Protein AF-A0A7Z0N6V4-F1 (afdb_monomer_lite)

Structure (mmCIF, N/CA/C/O backbone):
data_AF-A0A7Z0N6V4-F1
#
_entry.id   AF-A0A7Z0N6V4-F1
#
loop_
_atom_site.group_PDB
_atom_site.id
_atom_site.type_symbol
_atom_site.label_atom_id
_atom_site.label_alt_id
_atom_site.label_comp_id
_atom_site.label_asym_id
_atom_site.label_entity_id
_atom_site.label_seq_id
_atom_sit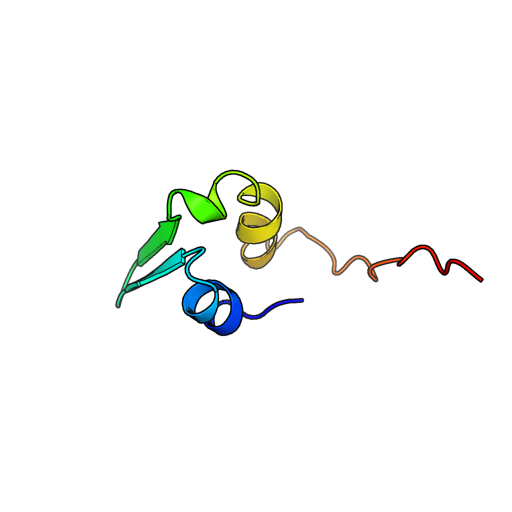e.pdbx_PDB_ins_code
_atom_site.Cartn_x
_atom_site.Cartn_y
_atom_site.Cartn_z
_atom_site.occupancy
_atom_site.B_iso_or_equiv
_atom_site.auth_seq_id
_atom_site.auth_comp_id
_atom_site.auth_asym_id
_atom_site.auth_atom_id
_atom_site.pdbx_PDB_model_num
ATOM 1 N N . MET A 1 1 ? 12.261 -6.045 3.466 1.00 52.88 1 MET A N 1
ATOM 2 C CA . MET A 1 1 ? 11.202 -5.081 3.106 1.00 52.88 1 MET A CA 1
ATOM 3 C C . MET A 1 1 ? 9.935 -5.901 3.011 1.00 52.88 1 MET A C 1
ATOM 5 O O . MET A 1 1 ? 10.018 -6.946 2.380 1.00 52.88 1 MET A O 1
ATOM 9 N N . ALA A 1 2 ? 8.860 -5.509 3.698 1.00 62.69 2 ALA A N 1
ATOM 10 C CA . ALA A 1 2 ? 7.577 -6.196 3.549 1.00 62.69 2 ALA A CA 1
ATOM 11 C C . ALA A 1 2 ? 7.118 -6.071 2.090 1.00 62.69 2 ALA A C 1
ATOM 13 O O . ALA A 1 2 ? 7.333 -5.018 1.477 1.00 62.69 2 ALA A O 1
ATOM 14 N N . SER A 1 3 ? 6.581 -7.145 1.515 1.00 79.75 3 SER A N 1
ATOM 15 C CA . SER A 1 3 ? 6.062 -7.113 0.144 1.00 79.75 3 SER A CA 1
ATOM 16 C C . SER A 1 3 ? 4.705 -6.399 0.111 1.00 79.75 3 SER A C 1
ATOM 18 O O . SER A 1 3 ? 4.017 -6.297 1.125 1.00 79.75 3 SER A O 1
ATOM 20 N N . LEU A 1 4 ? 4.295 -5.896 -1.058 1.00 83.75 4 LEU A N 1
ATOM 21 C CA . LEU A 1 4 ? 2.959 -5.301 -1.216 1.00 83.75 4 LEU A CA 1
ATOM 22 C C . LEU A 1 4 ? 1.837 -6.304 -0.913 1.00 83.75 4 LEU A C 1
ATOM 24 O O . LEU A 1 4 ? 0.779 -5.907 -0.440 1.00 83.75 4 LEU A O 1
ATOM 28 N N . GLU A 1 5 ? 2.081 -7.590 -1.153 1.00 87.19 5 GLU A N 1
ATOM 29 C CA . GLU A 1 5 ? 1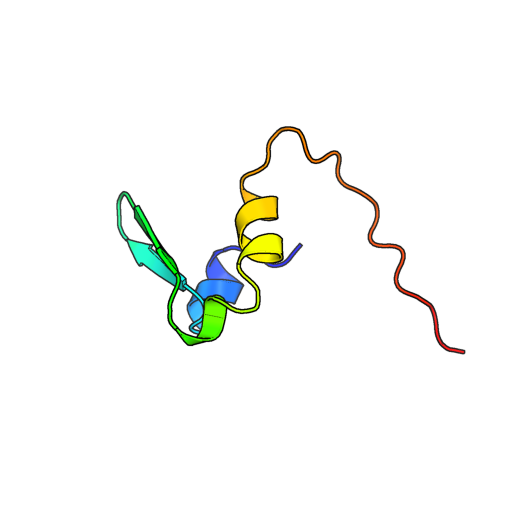.142 -8.670 -0.849 1.00 87.19 5 GLU A CA 1
ATOM 30 C C . GLU A 1 5 ? 0.954 -8.837 0.663 1.00 87.19 5 GLU A C 1
ATOM 32 O O . GLU A 1 5 ? -0.182 -8.862 1.118 1.00 87.19 5 GLU A O 1
ATOM 37 N N . GLU A 1 6 ? 2.032 -8.821 1.458 1.00 87.44 6 GLU A N 1
ATOM 38 C CA . GLU A 1 6 ? 1.931 -8.864 2.928 1.00 87.44 6 GLU A CA 1
ATOM 39 C C . GLU A 1 6 ? 1.124 -7.677 3.471 1.00 87.44 6 GLU A C 1
ATOM 41 O O . GLU A 1 6 ? 0.278 -7.829 4.344 1.00 87.44 6 GLU A O 1
ATOM 46 N N . MET A 1 7 ? 1.327 -6.481 2.911 1.00 87.19 7 MET A N 1
ATOM 47 C CA . MET A 1 7 ? 0.578 -5.290 3.325 1.00 87.19 7 MET A CA 1
ATOM 48 C C . MET A 1 7 ? -0.901 -5.348 2.918 1.00 87.19 7 MET A C 1
ATOM 50 O O . MET A 1 7 ? -1.741 -4.709 3.561 1.00 87.19 7 MET A O 1
ATOM 54 N N . ALA A 1 8 ? -1.222 -6.074 1.846 1.00 90.81 8 ALA A N 1
ATOM 55 C CA . ALA A 1 8 ? -2.594 -6.331 1.430 1.00 90.81 8 ALA A CA 1
ATOM 56 C C . ALA A 1 8 ? -3.261 -7.370 2.344 1.00 90.81 8 ALA A C 1
ATOM 58 O O . ALA A 1 8 ? -4.383 -7.141 2.795 1.00 90.81 8 ALA A O 1
ATOM 59 N N . ASP A 1 9 ? -2.549 -8.447 2.683 1.00 92.06 9 ASP A N 1
ATOM 60 C CA . ASP A 1 9 ? -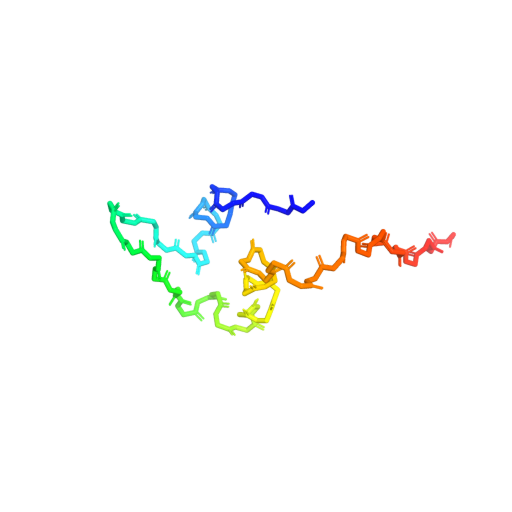2.997 -9.477 3.629 1.00 92.06 9 ASP A CA 1
ATOM 61 C C . ASP A 1 9 ? -3.223 -8.899 5.036 1.00 92.06 9 ASP A C 1
ATOM 63 O O . ASP A 1 9 ? -4.216 -9.220 5.691 1.00 92.06 9 ASP A O 1
ATOM 67 N N . ASP A 1 10 ? -2.375 -7.960 5.464 1.00 90.81 10 ASP A N 1
ATOM 68 C CA . ASP A 1 10 ? -2.521 -7.214 6.721 1.00 90.81 10 ASP A CA 1
ATOM 69 C C . ASP A 1 10 ? -3.654 -6.165 6.681 1.00 90.81 10 ASP A C 1
ATOM 71 O O . ASP A 1 10 ? -3.931 -5.485 7.676 1.00 90.81 10 ASP A O 1
ATOM 75 N N . GLY A 1 11 ? -4.317 -5.987 5.534 1.00 91.81 11 GLY A N 1
ATOM 76 C CA . GLY A 1 11 ? -5.414 -5.037 5.363 1.00 91.81 11 GLY A CA 1
ATOM 77 C C . GLY A 1 11 ? -4.974 -3.579 5.489 1.00 91.81 11 GLY A C 1
ATOM 78 O O . GLY A 1 11 ? -5.759 -2.735 5.925 1.00 91.81 11 GLY A O 1
ATOM 79 N N . LEU A 1 12 ? -3.724 -3.264 5.143 1.00 91.50 12 LEU A N 1
ATOM 80 C CA . LEU A 1 12 ? -3.190 -1.897 5.127 1.00 91.50 12 LEU A CA 1
ATOM 81 C C . LEU A 1 12 ? -3.418 -1.218 3.776 1.00 91.50 12 LEU A C 1
ATOM 83 O O . LEU A 1 12 ? -3.580 0.005 3.715 1.00 91.50 12 LEU A O 1
ATOM 87 N N . ILE A 1 13 ? -3.449 -2.009 2.705 1.00 92.06 13 ILE A N 1
ATOM 88 C CA . ILE A 1 13 ? -3.721 -1.558 1.343 1.00 92.06 13 ILE A CA 1
ATOM 89 C C . ILE A 1 13 ? -4.703 -2.489 0.639 1.00 92.06 13 ILE A C 1
ATOM 91 O O . ILE A 1 13 ? -4.839 -3.654 0.999 1.00 92.06 13 ILE A O 1
ATOM 95 N N . ALA A 1 14 ? -5.353 -1.980 -0.401 1.00 93.06 14 ALA A N 1
ATOM 96 C CA . ALA A 1 14 ? -6.041 -2.792 -1.389 1.00 93.06 14 ALA A CA 1
ATOM 97 C C . ALA A 1 14 ? -5.293 -2.705 -2.722 1.00 93.06 14 ALA A C 1
ATOM 99 O O . ALA A 1 14 ? -5.056 -1.613 -3.242 1.00 93.06 14 ALA A O 1
ATOM 100 N N . LEU A 1 15 ? -4.935 -3.865 -3.271 1.00 91.75 15 LEU A N 1
ATOM 101 C CA . LEU A 1 15 ? -4.388 -3.984 -4.618 1.00 91.75 15 LEU A CA 1
ATOM 102 C C . LEU A 1 15 ? -5.544 -4.128 -5.614 1.00 91.75 15 LEU A C 1
ATOM 104 O O . LEU A 1 15 ? -6.442 -4.954 -5.430 1.00 91.75 15 LEU A O 1
ATOM 108 N N . ARG A 1 16 ? -5.532 -3.308 -6.662 1.00 90.19 16 ARG A N 1
ATOM 109 C CA . ARG A 1 16 ? -6.436 -3.378 -7.816 1.00 90.19 16 ARG A CA 1
ATOM 110 C C . ARG A 1 16 ? -5.599 -3.499 -9.086 1.00 90.19 16 ARG A C 1
ATOM 112 O O . ARG A 1 16 ? -4.394 -3.269 -9.055 1.00 90.19 16 ARG A O 1
ATOM 119 N N . ASP A 1 17 ? -6.246 -3.784 -10.212 1.00 88.38 17 ASP A N 1
ATOM 120 C CA . ASP A 1 17 ? -5.554 -4.033 -11.485 1.00 88.38 17 ASP A CA 1
ATOM 121 C C . ASP A 1 17 ? -4.600 -2.898 -11.908 1.00 88.38 17 ASP A C 1
ATOM 123 O O . ASP A 1 17 ? -3.547 -3.155 -12.494 1.00 88.38 17 ASP A O 1
ATOM 127 N N . HIS A 1 18 ? -4.937 -1.641 -11.593 1.00 89.88 18 HIS A N 1
ATOM 128 C CA . HIS A 1 18 ? -4.159 -0.461 -11.996 1.00 89.88 18 HIS A CA 1
ATOM 129 C C . HIS A 1 18 ? -3.955 0.576 -10.887 1.00 89.88 18 HIS A C 1
ATOM 131 O O . HIS A 1 18 ? -3.477 1.678 -11.154 1.00 89.88 18 HIS A O 1
ATOM 137 N N . GLU A 1 19 ? -4.313 0.252 -9.648 1.00 89.31 19 GLU A N 1
ATOM 138 C CA . GLU A 1 19 ? -4.203 1.186 -8.531 1.00 89.31 19 GLU A CA 1
ATOM 139 C C . GLU A 1 19 ? -3.918 0.467 -7.215 1.00 89.31 19 GLU A C 1
ATOM 141 O O . GLU A 1 19 ? -4.186 -0.724 -7.044 1.00 89.31 19 GLU A O 1
ATOM 146 N N . ILE A 1 20 ? -3.365 1.231 -6.279 1.00 90.75 20 ILE A N 1
ATOM 147 C CA . ILE A 1 20 ? -3.138 0.805 -4.906 1.00 90.75 20 ILE A CA 1
ATOM 148 C C . ILE A 1 20 ? -3.836 1.817 -4.015 1.00 90.75 20 ILE A C 1
ATOM 150 O O . ILE A 1 20 ? -3.507 3.004 -4.027 1.00 90.75 20 ILE A O 1
ATOM 154 N N . GLU A 1 21 ? -4.802 1.343 -3.243 1.00 92.00 21 GLU A N 1
ATOM 155 C CA . GLU A 1 21 ? -5.558 2.170 -2.313 1.00 92.00 21 GLU A CA 1
ATOM 156 C C . GLU A 1 21 ? -5.030 1.956 -0.895 1.00 92.00 21 GLU A C 1
ATOM 158 O O . GLU A 1 21 ? -4.926 0.824 -0.424 1.00 92.00 21 GLU A O 1
ATOM 163 N N . VAL A 1 22 ? -4.709 3.041 -0.187 1.00 90.75 22 VAL A N 1
ATOM 164 C CA . VAL A 1 22 ? -4.320 2.956 1.226 1.00 90.75 22 VAL A CA 1
ATOM 165 C C . VAL A 1 22 ? -5.565 2.933 2.099 1.00 90.75 22 VAL A C 1
ATOM 167 O O . VAL A 1 22 ? -6.331 3.899 2.135 1.00 90.75 22 VAL A O 1
ATOM 170 N N . LEU A 1 23 ? -5.735 1.853 2.857 1.00 92.50 23 LEU A N 1
ATOM 171 C CA . LEU A 1 23 ? -6.865 1.689 3.761 1.00 92.50 23 LEU A CA 1
ATOM 172 C C . LEU A 1 23 ? -6.684 2.538 5.033 1.00 92.50 23 LEU A C 1
ATOM 174 O O . LEU A 1 23 ? -5.570 2.959 5.363 1.00 92.50 23 LEU A O 1
ATOM 178 N N . PRO A 1 24 ? -7.762 2.810 5.797 1.00 93.38 24 PRO A N 1
ATOM 179 C CA . PRO A 1 24 ? -7.685 3.596 7.029 1.00 93.38 24 PRO A CA 1
ATOM 180 C C . PRO A 1 24 ? -6.611 3.151 8.031 1.00 93.38 24 PRO A C 1
ATOM 182 O O . PRO A 1 24 ? -5.953 4.001 8.630 1.00 93.38 24 PRO A O 1
ATOM 185 N N . SER A 1 25 ? -6.422 1.840 8.166 1.00 90.25 25 SER A N 1
ATOM 186 C CA . SER A 1 25 ? -5.388 1.155 8.956 1.00 90.25 25 SER A CA 1
ATOM 187 C C . SER A 1 25 ? -3.965 1.467 8.478 1.00 90.25 25 SER A C 1
ATOM 189 O O . SER A 1 25 ? -3.072 1.671 9.298 1.00 90.25 25 SER A O 1
ATOM 191 N N . GLY A 1 26 ? -3.753 1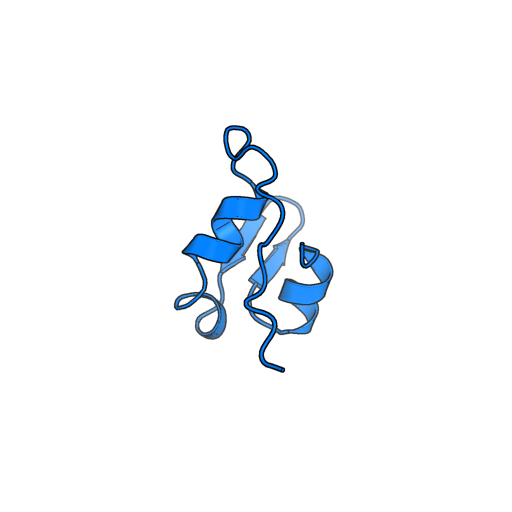.578 7.163 1.00 86.25 26 GLY A N 1
ATOM 192 C CA . GLY A 1 26 ? -2.452 1.843 6.543 1.00 86.25 26 GLY A CA 1
ATOM 193 C C . GLY A 1 26 ? -1.993 3.303 6.604 1.00 86.25 26 GLY A C 1
ATOM 194 O O . GLY A 1 26 ? -0.807 3.583 6.428 1.00 86.25 26 GLY A O 1
ATOM 195 N N . ARG A 1 27 ? -2.887 4.259 6.902 1.00 87.50 27 ARG A N 1
ATOM 196 C CA . ARG A 1 27 ? -2.566 5.701 6.856 1.00 87.50 27 ARG A CA 1
ATOM 197 C C . ARG A 1 27 ? -1.466 6.132 7.825 1.00 87.50 27 ARG A C 1
ATOM 199 O O . ARG A 1 27 ? -0.665 6.996 7.479 1.00 87.50 27 ARG A O 1
ATOM 206 N N . LEU A 1 28 ? -1.389 5.525 9.010 1.00 84.62 28 LEU A N 1
ATOM 207 C CA . LEU A 1 28 ? -0.324 5.822 9.979 1.00 84.62 28 LEU A CA 1
ATOM 208 C C . LEU A 1 28 ? 1.058 5.365 9.487 1.00 84.62 28 LEU A C 1
ATOM 210 O O . LEU A 1 28 ? 2.072 5.943 9.869 1.00 84.62 28 LEU A O 1
ATOM 214 N N . MET A 1 29 ? 1.098 4.359 8.613 1.00 77.12 29 MET A N 1
ATOM 215 C CA . MET A 1 29 ? 2.318 3.792 8.038 1.00 77.12 29 MET A CA 1
ATOM 216 C C . MET A 1 29 ? 2.575 4.254 6.601 1.00 77.12 29 MET A C 1
ATOM 218 O O . MET A 1 29 ? 3.465 3.723 5.939 1.00 77.12 29 MET A O 1
ATOM 222 N N . ILE A 1 30 ? 1.858 5.271 6.113 1.00 79.38 30 ILE A N 1
ATOM 223 C CA . ILE A 1 30 ? 1.899 5.648 4.696 1.00 79.38 30 ILE A CA 1
ATOM 224 C C . ILE A 1 30 ? 3.294 6.063 4.216 1.00 79.38 30 ILE A C 1
ATOM 226 O O . ILE A 1 30 ? 3.641 5.829 3.065 1.00 79.38 30 ILE A O 1
ATOM 230 N N . ARG A 1 31 ? 4.137 6.602 5.109 1.00 77.62 31 ARG A N 1
ATOM 231 C CA . ARG A 1 31 ? 5.544 6.896 4.800 1.00 77.62 31 ARG A CA 1
ATOM 232 C C . ARG A 1 31 ? 6.340 5.624 4.496 1.00 77.62 31 ARG A C 1
ATOM 234 O O . ARG A 1 31 ? 7.105 5.610 3.542 1.00 77.62 31 ARG A O 1
ATOM 241 N N . ASN A 1 32 ? 6.143 4.569 5.285 1.00 74.50 32 ASN A N 1
ATOM 242 C CA . ASN A 1 32 ? 6.815 3.286 5.079 1.00 74.50 32 ASN A CA 1
ATOM 243 C C . ASN A 1 32 ? 6.266 2.568 3.841 1.00 74.50 32 ASN A C 1
ATOM 245 O O . ASN A 1 32 ? 7.029 1.939 3.119 1.00 74.50 32 ASN A O 1
ATOM 249 N N . LEU A 1 33 ? 4.964 2.708 3.574 1.00 76.94 33 LEU A N 1
ATOM 250 C CA . LEU A 1 33 ? 4.341 2.201 2.354 1.00 76.94 33 LEU A CA 1
ATOM 251 C C . LEU A 1 33 ? 4.912 2.896 1.106 1.00 76.94 33 LEU A C 1
ATOM 253 O O . LEU A 1 33 ? 5.310 2.233 0.155 1.00 76.94 33 LEU A O 1
ATOM 257 N N . ALA A 1 34 ? 5.005 4.230 1.119 1.00 79.38 34 ALA A N 1
ATOM 258 C CA . ALA A 1 34 ? 5.508 5.018 -0.007 1.00 79.38 34 ALA A CA 1
ATOM 259 C C . ALA A 1 34 ? 6.987 4.738 -0.322 1.00 79.38 34 ALA A C 1
ATOM 261 O O . ALA A 1 34 ? 7.393 4.818 -1.478 1.00 79.38 34 ALA A O 1
ATOM 262 N N . MET A 1 35 ? 7.780 4.345 0.681 1.00 77.06 35 MET A N 1
ATOM 263 C CA . MET A 1 35 ? 9.174 3.932 0.488 1.00 77.06 35 MET A CA 1
ATOM 264 C C . MET A 1 35 ? 9.323 2.724 -0.447 1.00 77.06 35 MET A C 1
ATOM 266 O O . MET A 1 35 ? 10.365 2.603 -1.083 1.00 77.06 35 MET A O 1
ATOM 270 N N . ALA A 1 36 ? 8.311 1.855 -0.574 1.00 73.25 36 ALA A N 1
ATOM 271 C CA . ALA A 1 36 ? 8.345 0.734 -1.520 1.00 73.25 36 ALA A CA 1
ATOM 272 C C . ALA A 1 36 ? 8.351 1.189 -2.995 1.00 73.25 36 ALA A C 1
ATOM 274 O O . ALA A 1 36 ? 8.759 0.429 -3.869 1.00 73.25 36 ALA A O 1
ATOM 275 N N . PHE A 1 37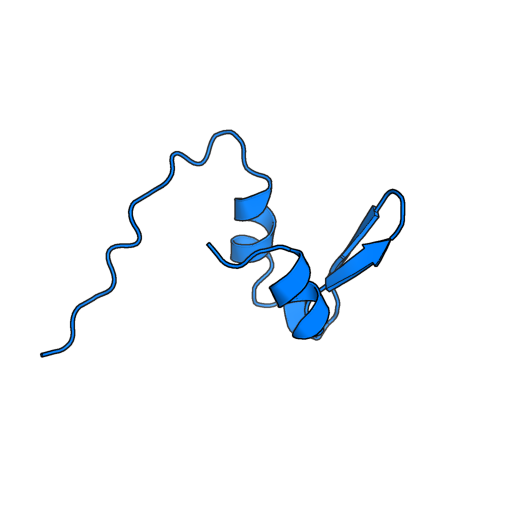 ? 7.930 2.429 -3.265 1.00 75.94 37 PHE A N 1
ATOM 276 C CA . PHE A 1 37 ? 7.847 3.022 -4.604 1.00 75.94 37 PHE A CA 1
ATOM 277 C C . PHE A 1 37 ? 8.888 4.121 -4.841 1.00 75.94 37 PHE A C 1
ATOM 279 O O . PHE A 1 37 ? 8.944 4.701 -5.926 1.00 75.94 37 PHE A O 1
ATOM 286 N N . ASP A 1 38 ? 9.709 4.433 -3.839 1.00 74.81 38 ASP A N 1
ATOM 287 C CA . ASP A 1 38 ? 10.712 5.484 -3.942 1.00 74.81 38 ASP A CA 1
ATOM 288 C C . ASP A 1 38 ? 11.995 4.934 -4.587 1.00 74.81 38 ASP A C 1
ATOM 290 O O . ASP A 1 38 ? 12.837 4.310 -3.942 1.00 74.81 38 ASP A O 1
ATOM 294 N N . ALA A 1 39 ? 12.148 5.190 -5.890 1.00 66.25 39 ALA A N 1
ATOM 295 C CA . ALA A 1 39 ? 13.310 4.779 -6.682 1.00 66.25 39 ALA A CA 1
ATOM 296 C C . ALA A 1 39 ? 14.629 5.469 -6.270 1.00 66.25 39 ALA A C 1
ATOM 298 O O . ALA A 1 39 ? 15.707 5.027 -6.672 1.00 66.25 39 ALA A O 1
ATOM 299 N N . TYR A 1 40 ? 14.565 6.547 -5.481 1.00 66.81 40 TYR A N 1
ATOM 300 C CA . TYR A 1 40 ? 15.733 7.255 -4.950 1.00 66.81 40 TYR A CA 1
ATOM 301 C C . TYR A 1 40 ? 16.101 6.806 -3.539 1.00 66.81 40 TYR A C 1
ATOM 303 O O . TYR A 1 40 ? 17.192 7.135 -3.051 1.00 66.81 40 TYR A O 1
ATOM 311 N N . LEU A 1 41 ? 15.242 6.015 -2.898 1.00 63.66 41 LEU A N 1
ATOM 312 C CA . LEU A 1 41 ? 15.571 5.357 -1.655 1.00 63.66 41 LEU A CA 1
ATOM 313 C C . LEU A 1 41 ? 16.608 4.269 -1.943 1.00 63.66 41 LEU A C 1
ATOM 315 O O . LEU A 1 41 ? 16.303 3.142 -2.329 1.00 63.66 41 LEU A O 1
ATOM 319 N N . LYS A 1 42 ? 17.885 4.608 -1.747 1.00 59.19 42 LYS A N 1
ATOM 320 C CA . LYS A 1 42 ? 18.928 3.586 -1.637 1.00 59.19 42 LYS A CA 1
ATOM 321 C C . LYS A 1 42 ? 18.479 2.596 -0.558 1.00 59.19 42 LYS A C 1
ATOM 323 O O . LYS A 1 42 ? 18.009 3.066 0.480 1.00 59.19 42 LYS A O 1
ATOM 328 N N . PRO A 1 43 ? 18.623 1.273 -0.756 1.00 57.91 43 PRO A N 1
ATOM 329 C CA . PRO A 1 43 ? 18.306 0.301 0.276 1.00 57.91 43 PRO A CA 1
ATOM 330 C C . PRO A 1 43 ? 19.211 0.584 1.472 1.00 57.91 43 PRO A C 1
ATOM 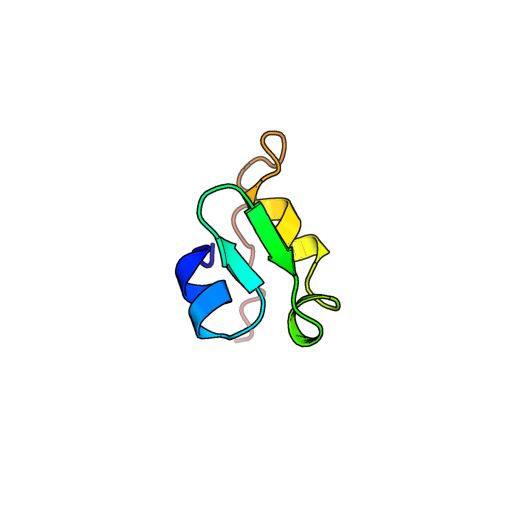332 O O . PRO A 1 43 ? 20.374 0.195 1.516 1.00 57.91 43 PRO A O 1
ATOM 335 N N . THR A 1 44 ? 18.700 1.351 2.427 1.00 55.12 44 THR A N 1
ATOM 336 C CA . THR A 1 44 ? 19.335 1.518 3.718 1.00 55.12 44 THR A CA 1
ATOM 337 C C . THR A 1 44 ? 19.164 0.178 4.400 1.00 55.12 44 THR A C 1
ATOM 339 O O . THR A 1 44 ? 18.032 -0.201 4.707 1.00 55.12 44 THR A O 1
ATOM 342 N N . GLU A 1 45 ? 20.262 -0.561 4.581 1.00 53.78 45 GLU A N 1
ATOM 343 C CA . GLU A 1 45 ? 20.308 -1.681 5.519 1.00 53.78 45 GLU A CA 1
ATOM 344 C C . GLU A 1 45 ? 19.588 -1.235 6.789 1.00 53.78 45 GLU A C 1
ATOM 346 O O . GLU A 1 45 ? 20.035 -0.311 7.477 1.00 53.78 45 GLU A O 1
ATOM 351 N N . ASN A 1 46 ? 18.423 -1.831 7.047 1.00 52.53 46 ASN A N 1
ATOM 352 C CA . ASN A 1 46 ? 17.669 -1.578 8.259 1.00 52.53 46 ASN A CA 1
ATOM 353 C C . ASN A 1 46 ? 18.573 -1.959 9.426 1.00 52.53 46 ASN A C 1
ATOM 355 O O . ASN A 1 46 ? 18.759 -3.131 9.754 1.00 52.53 46 ASN A O 1
ATOM 359 N N . ARG A 1 47 ? 19.176 -0.943 10.035 1.00 52.59 47 ARG A N 1
ATOM 360 C CA . ARG A 1 47 ? 19.982 -1.061 11.237 1.00 52.59 47 ARG A CA 1
ATOM 361 C C . ARG A 1 47 ? 19.000 -1.230 12.388 1.00 52.59 47 ARG A C 1
ATOM 363 O O . ARG A 1 47 ? 18.682 -0.275 13.089 1.00 52.59 47 ARG A O 1
ATOM 370 N N . TYR A 1 48 ? 18.452 -2.435 12.530 1.00 57.34 48 TYR A N 1
ATOM 371 C CA . TYR A 1 48 ? 17.694 -2.795 13.720 1.00 57.34 48 TYR A CA 1
ATOM 372 C C . TYR A 1 48 ? 18.590 -2.540 14.936 1.00 57.34 48 TYR A C 1
ATOM 374 O O . TYR A 1 48 ? 19.738 -2.997 14.980 1.00 57.34 48 TYR A O 1
ATOM 382 N N . SER A 1 49 ? 18.083 -1.781 15.908 1.00 56.72 49 SER A N 1
ATOM 383 C CA . SER A 1 49 ? 18.699 -1.719 17.228 1.00 56.72 49 SER A CA 1
ATOM 384 C C . SER A 1 49 ? 18.635 -3.129 17.806 1.00 56.72 49 SER A C 1
ATOM 386 O O . SER A 1 49 ? 17.554 -3.624 18.117 1.00 56.72 49 SER A O 1
ATOM 388 N N . ARG A 1 50 ? 19.782 -3.810 17.876 1.00 48.69 50 ARG A N 1
ATOM 389 C CA . ARG A 1 50 ? 19.911 -5.040 18.655 1.00 48.69 50 ARG A CA 1
ATOM 390 C C . ARG A 1 50 ? 19.796 -4.644 20.119 1.00 48.69 50 ARG A C 1
ATOM 392 O O . ARG A 1 50 ? 20.740 -4.090 20.675 1.00 48.69 50 ARG A O 1
ATOM 399 N N . THR A 1 51 ? 18.648 -4.911 20.724 1.00 48.94 51 THR A N 1
ATOM 400 C CA . THR A 1 51 ? 18.555 -4.994 22.179 1.00 48.94 51 THR A CA 1
ATOM 401 C C . THR A 1 51 ? 19.124 -6.354 22.574 1.00 48.94 51 THR A C 1
ATOM 403 O O . THR A 1 51 ? 18.599 -7.383 22.151 1.00 48.94 51 THR A O 1
ATOM 406 N N . VAL A 1 52 ? 20.263 -6.327 23.271 1.00 59.50 52 VAL A N 1
ATOM 407 C CA . VAL A 1 52 ? 20.817 -7.468 24.019 1.00 59.50 52 VAL A CA 1
ATOM 408 C C . VAL A 1 52 ? 20.040 -7.689 25.307 1.00 59.50 52 VAL A C 1
ATOM 410 O O . VAL A 1 52 ? 19.510 -6.686 25.839 1.00 59.50 52 VAL A O 1
#

pLDDT: mean 77.03, std 14.6, range [48.69, 93.38]

Foldseek 3Di:
DDDPVNCVVVVQWDDDPPDIGGDPNVPVVVVVVCLVVDPPPDPDPPPPPDDD

Secondary structure (DSSP, 8-state):
---HHHHHHTTSEEE-SS-EEEPTTGGGGHHHHHGGG-TT------------

Sequence (52 aa):
MASLEEMADDGLIALRDHEIEVLPSGRLMIRNLAMAFDAYLKPTENRYSRTV

Organism: NCBI:txid2729618

Radius of gyration: 12.84 Å; chains: 1; bounding box: 28×17×36 Å